Protein AF-A0A8T2IAD4-F1 (afdb_monomer)

Foldseek 3Di:
DDDPVVVVVVVVVVVVVVVVVVVPPDDDDDDDDDDDDDDPDDPPDDDPDDDDPDDPCCVQQDDDPVSNVCNVPPVDPCPVVCVVCVVVVVVVVVVVVVVVVVVVVVVVVVVVVVVVVVD

Secondary structure (DSSP, 8-state):
---HHHHHHHHHHHHHHHHHHHH----------------------PPP--------HHHHH-SSHHHHHHHHS-S-TTHHHHHHHHHHHHHHHHHHHHHHHHHHHHHHHHHHHHHHHT-

Radius of gyration: 37.89 Å; Cα contacts (8 Å, |Δi|>4): 9; chains: 1; bounding box: 56×41×110 Å

Mean predicted aligned error: 21.62 Å

Structure (mmCIF, N/CA/C/O backbone):
data_AF-A0A8T2IAD4-F1
#
_entry.id   AF-A0A8T2IAD4-F1
#
loop_
_atom_site.group_PDB
_atom_site.id
_atom_site.type_symbol
_atom_site.label_atom_id
_atom_site.label_alt_id
_atom_site.label_comp_id
_atom_site.label_asym_id
_atom_site.label_entity_id
_atom_site.label_seq_id
_atom_site.pdbx_PDB_ins_code
_atom_site.Cartn_x
_atom_site.Cartn_y
_atom_site.Cartn_z
_atom_site.occupancy
_atom_site.B_iso_or_equiv
_atom_site.auth_seq_id
_atom_site.auth_comp_id
_atom_site.auth_asym_id
_atom_site.auth_atom_id
_atom_site.pdbx_PDB_model_num
ATOM 1 N N . MET A 1 1 ? 30.423 -12.765 -60.030 1.00 57.00 1 MET A N 1
ATOM 2 C CA . MET A 1 1 ? 30.889 -11.369 -59.900 1.00 57.00 1 MET A CA 1
ATOM 3 C C . MET A 1 1 ? 30.200 -10.596 -61.003 1.00 57.00 1 MET A C 1
ATOM 5 O O . MET A 1 1 ? 30.355 -10.988 -62.147 1.00 57.00 1 MET A O 1
ATOM 9 N N . GLU A 1 2 ? 29.348 -9.624 -60.686 1.00 69.75 2 GLU A N 1
ATOM 10 C CA . GLU A 1 2 ? 28.730 -8.805 -61.737 1.00 69.75 2 GLU A CA 1
ATOM 11 C C . GLU A 1 2 ? 29.795 -7.881 -62.347 1.00 69.75 2 GLU A C 1
ATOM 13 O O . GLU A 1 2 ? 30.501 -7.189 -61.612 1.00 69.75 2 GLU A O 1
ATOM 18 N N . ASP A 1 3 ? 29.930 -7.887 -63.675 1.00 77.62 3 ASP A N 1
ATOM 19 C CA . ASP A 1 3 ? 30.929 -7.078 -64.377 1.00 77.62 3 ASP A CA 1
ATOM 20 C C . ASP A 1 3 ? 30.685 -5.575 -64.181 1.00 77.62 3 ASP A C 1
ATOM 22 O O . ASP A 1 3 ? 29.549 -5.101 -64.141 1.00 77.62 3 ASP A O 1
ATOM 26 N N . ALA A 1 4 ? 31.750 -4.771 -64.109 1.00 76.56 4 ALA A N 1
ATOM 27 C CA . ALA A 1 4 ? 31.647 -3.328 -63.848 1.00 76.56 4 ALA A CA 1
ATOM 28 C C . ALA A 1 4 ? 30.731 -2.581 -64.845 1.00 76.56 4 ALA A C 1
ATOM 30 O O . ALA A 1 4 ? 30.142 -1.551 -64.506 1.00 76.56 4 ALA A O 1
ATOM 31 N N . ALA A 1 5 ? 30.573 -3.114 -66.060 1.00 81.00 5 ALA A N 1
ATOM 32 C CA . ALA A 1 5 ? 29.661 -2.594 -67.072 1.00 81.00 5 ALA A CA 1
ATOM 33 C C . ALA A 1 5 ? 28.177 -2.744 -66.682 1.00 81.00 5 ALA A C 1
ATOM 35 O O . ALA A 1 5 ? 27.397 -1.811 -66.880 1.00 81.00 5 ALA A O 1
ATOM 36 N N . THR A 1 6 ? 27.781 -3.862 -66.065 1.00 88.31 6 THR A N 1
ATOM 37 C CA . THR A 1 6 ? 26.379 -4.122 -65.692 1.00 88.31 6 THR A CA 1
ATOM 38 C C . THR A 1 6 ? 25.954 -3.267 -64.498 1.00 88.31 6 THR A C 1
ATOM 40 O O . THR A 1 6 ? 24.855 -2.705 -64.491 1.00 88.31 6 THR A O 1
ATOM 43 N N . ARG A 1 7 ? 26.861 -3.045 -63.535 1.00 84.38 7 ARG A N 1
ATOM 44 C CA . ARG A 1 7 ? 26.640 -2.117 -62.414 1.00 84.38 7 ARG A CA 1
ATOM 45 C C . ARG A 1 7 ? 26.493 -0.673 -62.890 1.00 84.38 7 ARG A C 1
ATOM 47 O O . ARG A 1 7 ? 25.603 0.037 -62.426 1.00 84.38 7 ARG A O 1
ATOM 54 N N . ARG A 1 8 ? 27.330 -0.238 -63.837 1.00 86.94 8 ARG A N 1
ATOM 55 C CA . ARG A 1 8 ? 27.237 1.108 -64.427 1.00 86.94 8 ARG A CA 1
ATOM 56 C C . ARG A 1 8 ? 25.923 1.305 -65.185 1.00 86.94 8 ARG A C 1
ATOM 58 O O . ARG A 1 8 ? 25.299 2.350 -65.028 1.00 86.94 8 ARG A O 1
ATOM 65 N N . ALA A 1 9 ? 25.467 0.301 -65.933 1.00 85.56 9 ALA A N 1
ATOM 66 C CA . ALA A 1 9 ? 24.178 0.350 -66.621 1.00 85.56 9 ALA A CA 1
ATOM 67 C C . ALA A 1 9 ? 22.993 0.448 -65.640 1.00 85.56 9 ALA A C 1
ATOM 69 O O . ALA A 1 9 ? 22.123 1.299 -65.822 1.00 85.56 9 ALA A O 1
ATOM 70 N N . ARG A 1 10 ? 22.993 -0.341 -64.554 1.00 87.25 10 ARG A N 1
ATOM 71 C CA . ARG A 1 10 ? 21.954 -0.270 -63.509 1.00 87.25 10 ARG A CA 1
ATOM 72 C C . ARG A 1 10 ? 21.902 1.088 -62.818 1.00 87.25 10 ARG A C 1
ATOM 74 O O . ARG A 1 10 ? 20.825 1.653 -62.667 1.00 87.25 10 ARG A O 1
ATOM 81 N N . LEU A 1 11 ? 23.055 1.633 -62.433 1.00 87.81 11 LEU A N 1
ATOM 82 C CA . LEU A 1 11 ? 23.107 2.945 -61.783 1.00 87.81 11 LEU A CA 1
ATOM 83 C C . LEU A 1 11 ? 22.659 4.066 -62.730 1.00 87.81 11 LEU A C 1
ATOM 85 O O . LEU A 1 11 ? 21.971 4.987 -62.296 1.00 87.81 11 LEU A O 1
ATOM 89 N N . LYS A 1 12 ? 22.975 3.963 -64.028 1.00 90.25 12 LYS A N 1
ATOM 90 C CA . LYS A 1 12 ? 22.497 4.910 -65.043 1.00 90.25 12 LYS A CA 1
ATOM 91 C C . LYS A 1 12 ? 20.975 4.842 -65.224 1.00 90.25 12 LYS A C 1
ATOM 93 O O . LYS A 1 12 ? 20.351 5.888 -65.344 1.00 90.25 12 LYS A O 1
ATOM 98 N N . ALA A 1 13 ? 20.380 3.649 -65.183 1.00 86.88 13 ALA A N 1
ATOM 99 C 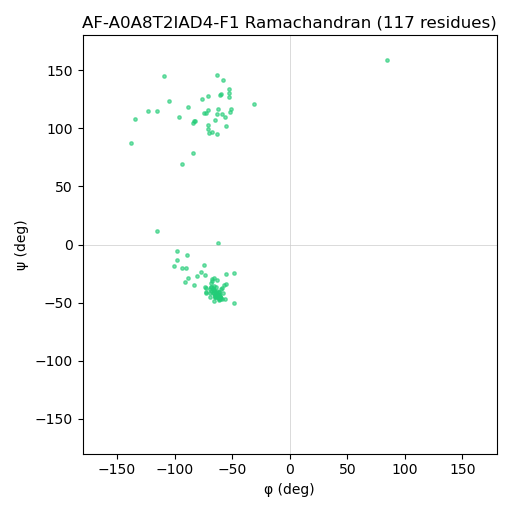CA . ALA A 1 13 ? 18.928 3.476 -65.272 1.00 86.88 13 ALA A CA 1
ATOM 100 C C . ALA A 1 13 ? 18.191 4.050 -64.050 1.00 86.88 13 ALA A C 1
ATOM 102 O O . ALA A 1 13 ? 17.190 4.741 -64.209 1.00 86.88 13 ALA A O 1
ATOM 103 N N . ILE A 1 14 ? 18.716 3.833 -62.839 1.00 88.94 14 ILE A N 1
ATOM 104 C CA . ILE A 1 14 ? 18.144 4.407 -61.609 1.00 88.94 14 ILE A CA 1
ATOM 105 C C . ILE A 1 14 ? 18.232 5.935 -61.637 1.00 88.94 14 ILE A C 1
ATOM 107 O O . ILE A 1 14 ? 17.270 6.611 -61.283 1.00 88.94 14 ILE A O 1
ATOM 111 N N . LYS A 1 15 ? 19.364 6.484 -62.098 1.00 85.50 15 LYS A N 1
ATOM 112 C CA . LYS A 1 15 ? 19.535 7.933 -62.209 1.00 85.50 15 LYS A CA 1
ATOM 113 C C . LYS A 1 15 ? 18.582 8.541 -63.242 1.00 85.50 15 LYS A C 1
ATOM 115 O O . LYS A 1 15 ? 17.934 9.523 -62.921 1.00 85.50 15 LYS A O 1
ATOM 120 N N . ALA A 1 16 ? 18.421 7.916 -64.409 1.00 81.62 16 ALA A N 1
ATOM 121 C CA . ALA A 1 16 ? 17.473 8.374 -65.427 1.00 81.62 16 ALA A CA 1
ATOM 122 C C . ALA A 1 16 ? 16.008 8.298 -64.953 1.00 81.62 16 ALA A C 1
ATOM 124 O O . ALA A 1 16 ? 15.222 9.191 -65.246 1.00 81.62 16 ALA A O 1
ATOM 125 N N . ALA A 1 17 ? 15.640 7.273 -64.176 1.00 78.50 17 ALA A N 1
ATOM 126 C CA . ALA A 1 17 ? 14.306 7.173 -63.580 1.00 78.50 17 ALA A CA 1
ATOM 127 C C . ALA A 1 17 ? 14.060 8.246 -62.502 1.00 78.50 17 ALA A C 1
ATOM 129 O O . ALA A 1 17 ? 12.955 8.772 -62.396 1.00 78.50 17 ALA A O 1
ATOM 130 N N . ALA A 1 18 ? 15.083 8.589 -61.713 1.00 78.56 18 ALA A N 1
ATOM 131 C CA . ALA A 1 18 ? 15.001 9.678 -60.744 1.00 78.56 18 ALA A CA 1
ATOM 132 C C . ALA A 1 18 ? 14.916 11.053 -61.426 1.00 78.56 18 ALA A C 1
ATOM 134 O O . ALA A 1 18 ? 14.159 11.900 -60.969 1.00 78.56 18 ALA A O 1
ATOM 135 N N . GLU A 1 19 ? 15.639 11.252 -62.529 1.00 72.06 19 GLU A N 1
ATOM 136 C CA . GLU A 1 19 ? 15.640 12.495 -63.309 1.00 72.06 19 GLU A CA 1
ATOM 137 C C . GLU A 1 19 ? 14.293 12.693 -64.025 1.00 72.06 19 GLU A C 1
ATOM 139 O O . GLU A 1 19 ? 13.691 13.749 -63.889 1.00 72.06 19 GLU A O 1
ATOM 144 N N . ALA A 1 20 ? 13.713 11.636 -64.609 1.00 71.44 20 ALA A N 1
ATOM 145 C CA . ALA A 1 20 ? 12.351 11.670 -65.155 1.00 71.44 20 ALA A CA 1
ATOM 146 C C . ALA A 1 20 ? 11.270 11.926 -64.085 1.00 71.44 20 ALA A C 1
ATOM 148 O O . ALA A 1 20 ? 10.245 12.539 -64.369 1.00 71.44 20 ALA A O 1
ATOM 149 N N . ARG A 1 21 ? 11.496 11.487 -62.838 1.00 67.62 21 ARG A N 1
ATOM 150 C CA . ARG A 1 21 ? 10.614 11.797 -61.700 1.00 67.62 21 ARG A CA 1
ATOM 151 C C . ARG A 1 21 ? 10.808 13.223 -61.175 1.00 67.62 21 ARG A C 1
ATOM 153 O O . ARG A 1 21 ? 9.902 13.747 -60.539 1.00 67.62 21 ARG A O 1
ATOM 160 N N . MET A 1 22 ? 11.974 13.830 -61.404 1.00 58.28 22 MET A N 1
ATOM 161 C CA . MET A 1 22 ? 12.278 15.198 -60.976 1.00 58.28 22 MET A CA 1
ATOM 162 C C . MET A 1 22 ? 11.869 16.242 -62.026 1.00 58.28 22 MET A C 1
ATOM 164 O O . MET A 1 22 ? 11.513 17.354 -61.658 1.00 58.28 22 MET A O 1
ATOM 168 N N . GLU A 1 23 ? 11.877 15.880 -63.310 1.00 51.38 23 GLU A N 1
ATOM 169 C CA . GLU A 1 23 ? 11.487 16.747 -64.432 1.00 51.38 23 GLU A CA 1
ATOM 170 C C . GLU A 1 23 ? 9.978 16.660 -64.762 1.00 51.38 23 GLU A C 1
ATOM 172 O O . GLU A 1 23 ? 9.448 17.485 -65.498 1.00 51.38 23 GLU A O 1
ATOM 177 N N . GLY A 1 24 ? 9.259 15.706 -64.156 1.00 50.38 24 GLY A N 1
ATOM 178 C CA . GLY A 1 24 ? 7.797 15.617 -64.160 1.00 50.38 24 GLY A CA 1
ATOM 179 C C . GLY A 1 24 ? 7.166 16.286 -62.938 1.00 50.38 24 GLY A C 1
ATOM 180 O O . GLY A 1 24 ? 6.620 15.603 -62.073 1.00 50.38 24 GLY A O 1
ATOM 181 N N . SER A 1 25 ? 7.235 17.615 -62.853 1.00 53.81 25 SER A N 1
ATOM 182 C CA . SER A 1 25 ? 6.367 18.397 -61.968 1.00 53.81 25 SER A CA 1
ATOM 183 C C . SER A 1 25 ? 5.029 18.675 -62.661 1.00 53.81 25 SER A C 1
ATOM 185 O O . SER A 1 25 ? 4.802 19.772 -63.159 1.00 53.81 25 SER A O 1
ATOM 187 N N . GLU A 1 26 ? 4.141 17.687 -62.684 1.00 45.53 26 GLU A N 1
ATOM 188 C CA . GLU A 1 26 ? 2.699 17.916 -62.818 1.00 45.53 26 GLU A CA 1
ATOM 189 C C . GLU A 1 26 ? 1.995 17.030 -61.788 1.00 45.53 26 GLU A C 1
ATOM 191 O O . GLU A 1 26 ? 1.984 15.802 -61.877 1.00 45.53 26 GLU A O 1
ATOM 196 N N . GLU A 1 27 ? 1.473 17.673 -60.745 1.00 48.69 27 GLU A N 1
ATOM 197 C CA . GLU A 1 27 ? 0.565 17.057 -59.784 1.00 48.69 27 GLU A CA 1
ATOM 198 C C . GLU A 1 27 ? -0.703 16.582 -60.512 1.00 48.69 27 GLU A C 1
ATOM 200 O O . GLU A 1 27 ? -1.355 17.395 -61.173 1.00 48.69 27 GLU A O 1
ATOM 205 N N . PRO A 1 28 ? -1.150 15.324 -60.366 1.00 43.59 28 PRO A N 1
ATOM 206 C CA . PRO A 1 28 ? -2.539 15.009 -60.633 1.00 43.59 28 PRO A CA 1
ATOM 207 C C . PRO A 1 28 ? -3.355 15.355 -59.385 1.00 43.59 28 PRO A C 1
ATOM 209 O O . PRO A 1 28 ? -3.309 14.663 -58.365 1.00 43.59 28 PRO A O 1
ATOM 212 N N . ALA A 1 29 ? -4.108 16.448 -59.493 1.00 38.56 29 ALA A N 1
ATOM 213 C CA . ALA A 1 29 ? -5.211 16.780 -58.607 1.00 38.56 29 ALA A CA 1
ATOM 214 C C . ALA A 1 29 ? -6.173 15.583 -58.504 1.00 38.56 29 ALA A C 1
ATOM 216 O O . ALA A 1 29 ? -6.810 15.196 -59.483 1.00 38.56 29 ALA A O 1
ATOM 217 N N . ALA A 1 30 ? -6.274 14.989 -57.316 1.00 41.66 30 ALA A N 1
ATOM 218 C CA . ALA A 1 30 ? -7.349 14.065 -56.992 1.00 41.66 30 ALA A CA 1
ATOM 219 C C . ALA A 1 30 ? -8.565 14.883 -56.538 1.00 41.66 30 ALA A C 1
ATOM 221 O O . ALA A 1 30 ? -8.593 15.428 -55.435 1.00 41.66 30 ALA A O 1
ATOM 222 N N . GLU A 1 31 ? -9.550 14.977 -57.428 1.00 41.59 31 GLU A N 1
ATOM 223 C CA . GLU A 1 31 ? -10.929 15.370 -57.144 1.00 41.59 31 GLU A CA 1
ATOM 224 C C . GLU A 1 31 ? -11.476 14.533 -55.975 1.00 41.59 31 GLU A C 1
ATOM 226 O O . GLU A 1 31 ? -11.589 13.310 -56.066 1.00 41.59 31 GLU A O 1
ATOM 231 N N . VAL A 1 32 ? -11.815 15.187 -54.864 1.00 48.09 32 VAL A N 1
ATOM 232 C CA . VAL A 1 32 ? -12.627 14.600 -53.792 1.00 48.09 32 VAL A CA 1
ATOM 233 C C . VAL A 1 32 ? -13.939 15.369 -53.722 1.00 48.09 32 VAL A C 1
ATOM 235 O O . VAL A 1 32 ? -13.960 16.572 -53.466 1.00 48.09 32 VAL A O 1
ATOM 238 N N . GLU A 1 33 ? -15.025 14.661 -54.028 1.00 39.44 33 GLU A N 1
ATOM 239 C CA . GLU A 1 33 ? -16.388 15.182 -54.083 1.00 39.44 33 GLU A CA 1
ATOM 240 C C . GLU A 1 33 ? -16.800 15.907 -52.795 1.00 39.44 33 GLU A C 1
ATOM 242 O O . GLU A 1 33 ? -16.624 15.422 -51.674 1.00 39.44 33 GLU A O 1
ATOM 247 N N . ALA A 1 34 ? -17.410 17.076 -52.978 1.00 45.75 34 ALA A N 1
ATOM 248 C CA . ALA A 1 34 ? -17.979 17.882 -51.916 1.00 45.75 34 ALA A CA 1
ATOM 249 C C . ALA A 1 34 ? -19.279 17.258 -51.378 1.00 45.75 34 ALA A C 1
ATOM 251 O O . ALA A 1 34 ? -20.312 17.276 -52.045 1.00 45.75 34 ALA A O 1
ATOM 252 N N . VAL A 1 35 ? -19.260 16.800 -50.124 1.00 40.78 35 VAL A N 1
ATOM 253 C CA . VAL A 1 35 ? -20.479 16.629 -49.320 1.00 40.78 35 VAL A CA 1
ATOM 254 C C . VAL A 1 35 ? -20.652 17.862 -48.441 1.00 40.78 35 VAL A C 1
ATOM 256 O O . VAL A 1 35 ? -19.903 18.105 -47.497 1.00 40.78 35 VAL A O 1
ATOM 259 N N . ALA A 1 36 ? -21.660 18.662 -48.779 1.00 43.56 36 ALA A N 1
ATOM 260 C CA . ALA A 1 36 ? -22.082 19.811 -47.999 1.00 43.56 36 ALA A CA 1
ATOM 261 C C . ALA A 1 36 ? -22.837 19.359 -46.739 1.00 43.56 36 ALA A C 1
ATOM 263 O O . ALA A 1 36 ? -23.964 18.872 -46.821 1.00 43.56 36 ALA A O 1
ATOM 264 N N . THR A 1 37 ? -22.260 19.597 -45.560 1.00 40.22 37 THR A N 1
ATOM 265 C CA . THR A 1 37 ? -23.017 19.666 -44.302 1.00 4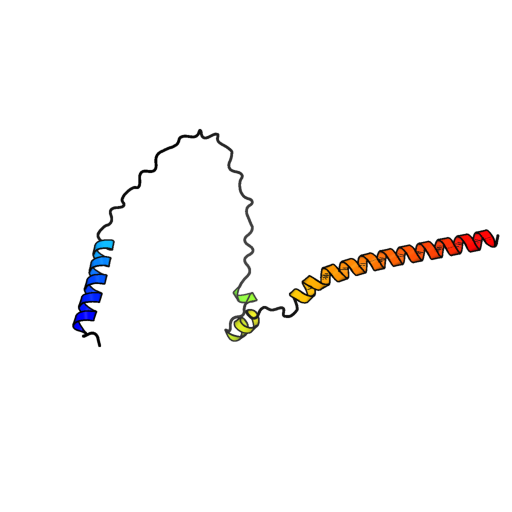0.22 37 THR A CA 1
ATOM 266 C C . THR A 1 37 ? -22.769 21.011 -43.630 1.00 40.22 37 THR A C 1
ATOM 268 O O . THR A 1 37 ? -21.648 21.339 -43.252 1.00 40.22 37 THR A O 1
ATOM 271 N N . ALA A 1 38 ? -23.853 21.780 -43.543 1.00 42.22 38 ALA A N 1
ATOM 272 C CA . ALA A 1 38 ? -23.993 23.134 -43.022 1.00 42.22 38 ALA A CA 1
ATOM 273 C C . ALA A 1 38 ? -23.039 23.519 -41.871 1.00 42.22 38 ALA A C 1
ATOM 275 O O . ALA A 1 38 ? -23.082 22.955 -40.778 1.00 42.22 38 ALA A O 1
ATOM 276 N N . SER A 1 39 ? -22.245 24.567 -42.100 1.00 42.62 39 SER A N 1
ATOM 277 C CA . SER A 1 39 ? -21.407 25.221 -41.097 1.00 42.62 39 SER A CA 1
ATOM 278 C C . SER A 1 39 ? -22.270 25.982 -40.087 1.00 42.62 39 SER A C 1
ATOM 280 O O . SER A 1 39 ? -22.645 27.132 -40.308 1.00 42.62 39 SER A O 1
ATOM 282 N N . LYS A 1 40 ? -22.575 25.357 -38.948 1.00 47.28 40 LYS A N 1
ATOM 283 C CA . LYS A 1 40 ? -22.950 26.099 -37.741 1.00 47.28 40 LYS A CA 1
ATOM 284 C C . LYS A 1 40 ? -21.656 26.539 -37.061 1.00 47.28 40 LYS A C 1
ATOM 286 O O . LYS A 1 40 ? -20.939 25.713 -36.506 1.00 47.28 40 LYS A O 1
ATOM 291 N N . SER A 1 41 ? -21.342 27.827 -37.157 1.00 49.94 41 SER A N 1
ATOM 292 C CA . SER A 1 41 ? -20.199 28.464 -36.503 1.00 49.94 41 SER A CA 1
ATOM 293 C C . SER A 1 41 ? -20.245 28.232 -34.989 1.00 49.94 41 SER A C 1
ATOM 295 O O . SER A 1 41 ? -21.110 28.780 -34.304 1.00 49.94 41 SER A O 1
ATOM 297 N N . VAL A 1 42 ? -19.328 27.412 -34.476 1.00 52.22 42 VAL A N 1
ATOM 298 C CA .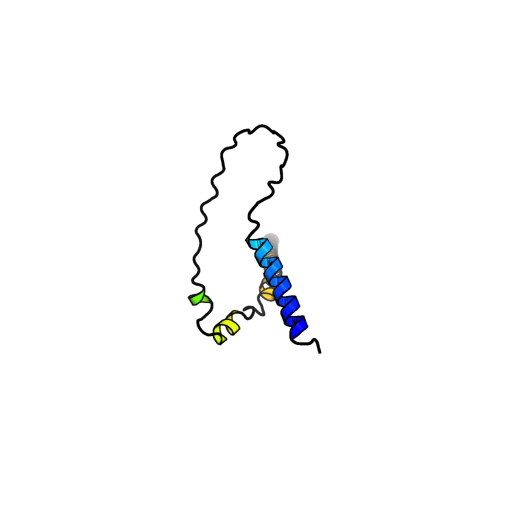 VAL A 1 42 ? -19.023 27.309 -33.046 1.00 52.22 42 VAL A CA 1
ATOM 299 C C . VAL A 1 42 ? -17.698 28.023 -32.836 1.00 52.22 42 VAL A C 1
ATOM 301 O O . VAL A 1 42 ? -16.716 27.726 -33.514 1.00 52.22 42 VAL A O 1
ATOM 304 N N . GLU A 1 43 ? -17.707 29.007 -31.943 1.00 57.97 43 GLU A N 1
ATOM 305 C CA . GLU A 1 43 ? -16.540 29.795 -31.560 1.00 57.97 43 GLU A CA 1
ATOM 306 C C . GLU A 1 43 ? -15.390 28.874 -31.143 1.00 57.97 43 GLU A C 1
ATOM 308 O O . GLU A 1 43 ? -15.560 27.974 -30.317 1.00 57.97 43 GLU A O 1
ATOM 313 N N . ALA A 1 44 ? -14.222 29.077 -31.754 1.00 61.59 44 ALA A N 1
ATOM 314 C CA . ALA A 1 44 ? -13.033 28.296 -31.460 1.00 61.59 44 ALA A CA 1
ATOM 315 C C . ALA A 1 44 ? -12.633 28.525 -29.996 1.00 61.59 44 ALA A C 1
ATOM 317 O O . ALA A 1 44 ? -12.220 29.622 -29.620 1.00 61.59 44 ALA A O 1
ATOM 318 N N . ALA A 1 45 ? -12.761 27.489 -29.164 1.00 62.56 45 ALA A N 1
ATOM 319 C CA . ALA A 1 45 ? -12.257 27.516 -27.801 1.00 62.56 45 ALA A CA 1
ATOM 320 C C . ALA A 1 45 ? -10.743 27.768 -27.847 1.00 62.56 45 ALA A C 1
ATOM 322 O O . ALA A 1 45 ? -9.984 26.934 -28.346 1.00 62.56 45 ALA A O 1
ATOM 323 N N . LYS A 1 46 ? -10.307 28.936 -27.364 1.00 63.94 46 LYS A N 1
ATOM 324 C CA . LYS A 1 46 ? -8.886 29.272 -27.273 1.00 63.94 46 LYS A CA 1
ATOM 325 C C . LYS A 1 46 ? -8.217 28.268 -26.328 1.00 63.94 46 LYS A C 1
ATOM 327 O O . LYS A 1 46 ? -8.580 28.184 -25.156 1.00 63.94 46 LYS A O 1
ATOM 332 N N . ALA A 1 47 ? -7.283 27.482 -26.864 1.00 68.75 47 ALA A N 1
ATOM 333 C CA . ALA A 1 47 ? -6.490 26.543 -26.082 1.00 68.75 47 ALA A CA 1
ATOM 334 C C . ALA A 1 47 ? -5.729 27.300 -24.976 1.00 68.75 47 ALA A C 1
ATOM 336 O O . ALA A 1 47 ? -5.279 28.423 -25.229 1.00 68.75 47 ALA A O 1
ATOM 337 N N . PRO A 1 48 ? -5.594 26.729 -23.764 1.00 68.38 48 PRO A N 1
ATOM 338 C CA . PRO A 1 48 ? -4.785 27.343 -22.722 1.00 68.38 48 PRO A CA 1
ATOM 339 C C . PRO A 1 48 ? -3.347 27.483 -23.228 1.00 68.38 48 PRO A C 1
ATOM 341 O O . PRO A 1 48 ? -2.774 26.527 -23.754 1.00 68.38 48 PRO A O 1
ATOM 344 N N . GLU A 1 49 ? -2.788 28.684 -23.098 1.00 68.62 49 GLU A N 1
ATOM 345 C CA . GLU A 1 49 ? -1.381 28.944 -23.393 1.00 68.62 49 GLU A CA 1
ATOM 346 C C . GLU A 1 49 ? -0.554 28.142 -22.383 1.00 68.62 49 GLU A C 1
ATOM 348 O O . GLU A 1 49 ? -0.566 28.411 -21.182 1.00 68.62 49 GLU A O 1
ATOM 353 N N . PHE A 1 50 ? 0.070 27.069 -22.864 1.00 65.69 50 PHE A N 1
ATOM 354 C CA . PHE A 1 50 ? 0.979 26.262 -22.070 1.00 65.69 50 PHE A CA 1
ATOM 355 C C . PHE A 1 50 ? 2.302 27.022 -21.956 1.00 65.69 50 PHE A C 1
ATOM 357 O O . PHE A 1 50 ? 2.894 27.403 -22.964 1.00 65.69 50 PHE A O 1
ATOM 364 N N . GLU A 1 51 ? 2.767 27.255 -20.732 1.00 69.44 51 GLU A N 1
ATOM 365 C CA . GLU A 1 51 ? 4.142 27.695 -20.517 1.00 69.44 51 GLU A CA 1
ATOM 366 C C . GLU A 1 51 ? 5.067 26.513 -20.811 1.00 69.44 51 GLU A C 1
ATOM 368 O O . GLU A 1 51 ? 5.018 25.468 -20.155 1.00 69.44 51 GLU A O 1
ATOM 373 N N . GLU A 1 52 ? 5.887 26.665 -21.845 1.00 63.97 52 GLU A N 1
ATOM 374 C CA . GLU A 1 52 ? 6.918 25.701 -22.189 1.00 63.97 52 GLU A CA 1
ATOM 375 C C . GLU A 1 52 ? 8.017 25.782 -21.126 1.00 63.97 52 GLU A C 1
ATOM 377 O O . GLU A 1 52 ? 8.812 26.720 -21.085 1.00 63.97 52 GLU A O 1
ATOM 382 N N . ILE A 1 53 ? 8.026 24.816 -20.206 1.00 65.06 53 ILE A N 1
ATOM 383 C CA . ILE A 1 53 ? 9.088 24.689 -19.208 1.00 65.06 53 ILE A CA 1
ATOM 384 C C . ILE A 1 53 ? 10.364 24.307 -19.962 1.00 65.06 53 ILE A C 1
ATOM 386 O O . ILE A 1 53 ? 10.589 23.135 -20.272 1.00 65.06 53 ILE A O 1
ATOM 390 N N . THR A 1 54 ? 11.201 25.295 -20.268 1.00 59.50 54 THR A N 1
ATOM 391 C CA . THR A 1 54 ? 12.526 25.075 -20.846 1.00 59.50 54 THR A CA 1
ATOM 392 C C . THR A 1 54 ? 13.422 24.471 -19.773 1.00 59.50 54 THR A C 1
ATOM 394 O O . THR A 1 54 ? 13.907 25.161 -18.878 1.00 59.50 54 THR A O 1
ATOM 397 N N . VAL A 1 55 ? 13.596 23.154 -19.823 1.00 61.94 55 VAL A N 1
ATOM 398 C CA . VAL A 1 55 ? 14.603 22.466 -19.016 1.00 61.94 55 VAL A CA 1
ATOM 399 C C . VAL A 1 55 ? 15.890 22.453 -19.829 1.00 61.94 55 VAL A C 1
ATOM 401 O O . VAL A 1 55 ? 15.917 21.865 -20.908 1.00 61.94 55 VAL A O 1
ATOM 404 N N . ASP A 1 56 ? 16.946 23.080 -19.313 1.00 63.66 56 ASP A N 1
ATOM 405 C CA . ASP A 1 56 ? 18.275 23.042 -19.926 1.00 63.66 56 ASP A CA 1
ATOM 406 C C . ASP A 1 56 ? 18.798 21.599 -19.929 1.00 63.66 56 ASP A C 1
ATOM 408 O O . ASP A 1 56 ? 19.343 21.101 -18.939 1.00 63.66 56 ASP A O 1
ATOM 412 N N . LEU A 1 57 ? 18.596 20.897 -21.047 1.00 56.72 57 LEU A N 1
ATOM 413 C CA . LEU A 1 57 ? 18.989 19.496 -21.215 1.00 56.72 57 LEU A CA 1
ATOM 414 C C . LEU A 1 57 ? 20.492 19.299 -20.977 1.00 56.72 57 LEU A C 1
ATOM 416 O O . LEU A 1 57 ? 20.882 18.304 -20.365 1.00 56.72 57 LEU A O 1
ATOM 420 N N . ASP A 1 58 ? 21.315 20.274 -21.363 1.00 58.81 58 ASP A N 1
ATOM 421 C CA . ASP A 1 58 ? 22.773 20.230 -21.205 1.00 58.81 58 ASP A CA 1
ATOM 422 C C . ASP A 1 58 ? 23.208 20.295 -19.730 1.00 58.81 58 ASP A C 1
ATOM 424 O O . ASP A 1 58 ? 24.162 19.629 -19.323 1.00 58.81 58 ASP A O 1
ATOM 428 N N . ALA A 1 59 ? 22.459 21.015 -18.887 1.00 61.56 59 ALA A N 1
ATOM 429 C CA . ALA A 1 59 ? 22.706 21.060 -17.445 1.00 61.56 59 ALA A CA 1
ATOM 430 C C . ALA A 1 59 ? 22.282 19.759 -16.736 1.00 61.56 59 ALA A C 1
ATOM 432 O O . ALA A 1 59 ? 22.820 19.416 -15.682 1.00 61.56 59 ALA A O 1
ATOM 433 N N . VAL A 1 60 ? 21.323 19.022 -17.305 1.00 58.06 60 VAL A N 1
ATOM 434 C CA . VAL A 1 60 ? 20.754 17.800 -16.712 1.00 58.06 60 VAL A CA 1
ATOM 435 C C . VAL A 1 60 ? 21.492 16.532 -17.157 1.00 58.06 60 VAL A C 1
ATOM 437 O O . VAL A 1 60 ? 21.566 15.562 -16.394 1.00 58.06 60 VAL A O 1
ATOM 440 N N . ILE A 1 61 ? 22.014 16.511 -18.385 1.00 61.44 61 ILE A N 1
ATOM 441 C CA . ILE A 1 61 ? 22.510 15.296 -19.045 1.00 61.44 61 ILE A CA 1
ATOM 442 C C . ILE A 1 61 ? 24.047 15.183 -18.985 1.00 61.44 61 ILE A C 1
ATOM 444 O O . ILE A 1 61 ? 24.557 14.061 -19.007 1.00 61.44 61 ILE A O 1
ATOM 448 N N . GLY A 1 62 ? 24.770 16.279 -18.723 1.00 58.59 62 GLY A N 1
ATOM 449 C CA . GLY A 1 62 ? 26.237 16.290 -18.640 1.00 58.59 62 GLY A CA 1
ATOM 450 C C . GLY A 1 62 ? 26.891 16.434 -20.016 1.00 58.59 62 GLY A C 1
ATOM 451 O O . GLY A 1 62 ? 26.268 16.164 -21.041 1.00 58.59 62 GLY A O 1
ATOM 452 N N . HIS A 1 63 ? 28.143 16.894 -20.045 1.00 59.91 63 HIS A N 1
ATOM 453 C CA . HIS A 1 63 ? 28.805 17.343 -21.280 1.00 59.91 63 HIS A CA 1
ATOM 454 C C . HIS A 1 63 ? 29.707 16.267 -21.912 1.00 59.91 63 HIS A C 1
ATOM 456 O O . HIS A 1 63 ? 30.114 16.420 -23.064 1.00 59.91 63 HIS A O 1
ATOM 462 N N . SER A 1 64 ? 30.022 15.181 -21.191 1.00 59.06 64 SER A N 1
ATOM 463 C CA . SER A 1 64 ? 30.850 14.072 -21.699 1.00 59.06 64 SER A CA 1
ATOM 464 C C . SER A 1 64 ? 30.036 12.804 -21.938 1.00 59.06 64 SER A C 1
ATOM 466 O O . SER A 1 64 ? 29.141 12.478 -21.160 1.00 59.06 64 SER A O 1
ATOM 468 N N . ALA A 1 65 ? 30.385 12.031 -22.970 1.00 58.97 65 ALA A N 1
ATOM 469 C CA . ALA A 1 65 ? 29.704 10.782 -23.324 1.00 58.97 65 ALA A CA 1
ATOM 470 C C . ALA A 1 65 ? 29.641 9.776 -22.154 1.00 58.97 65 ALA A C 1
ATOM 472 O O . ALA A 1 65 ? 28.637 9.088 -21.979 1.00 58.97 65 ALA A O 1
ATOM 473 N N . GLU A 1 66 ? 30.664 9.738 -21.302 1.00 59.28 66 GLU A N 1
ATOM 474 C CA . GLU A 1 66 ? 30.716 8.921 -20.088 1.00 59.28 66 GLU A CA 1
ATOM 475 C C . GLU A 1 66 ? 29.689 9.371 -19.035 1.00 59.28 66 GLU A C 1
ATOM 477 O O . GLU A 1 66 ? 29.061 8.532 -18.391 1.00 59.28 66 GLU A O 1
ATOM 482 N N . GLU A 1 67 ? 29.457 10.678 -18.892 1.00 55.12 67 GLU A N 1
ATOM 483 C CA . GLU A 1 67 ? 28.448 11.244 -17.984 1.00 55.12 67 GLU A CA 1
ATOM 484 C C . GLU A 1 67 ? 27.035 11.013 -18.522 1.00 55.12 67 GLU A C 1
ATOM 486 O O . GLU A 1 67 ? 26.128 10.670 -17.762 1.00 55.12 67 GLU A O 1
ATOM 491 N N . VAL A 1 68 ? 26.864 11.108 -19.845 1.00 59.72 68 VAL A N 1
ATOM 492 C CA . VAL A 1 68 ? 25.609 10.786 -20.526 1.00 59.72 68 VAL A CA 1
ATOM 493 C C . VAL A 1 68 ? 25.272 9.309 -20.349 1.00 59.72 68 VAL A C 1
ATOM 495 O O . VAL A 1 68 ? 24.140 9.004 -20.014 1.00 59.72 68 VAL A O 1
ATOM 498 N N . ILE A 1 69 ? 26.216 8.373 -20.465 1.00 57.97 69 ILE A N 1
ATOM 499 C CA . ILE A 1 69 ? 25.942 6.935 -20.260 1.00 57.97 69 ILE A CA 1
ATOM 500 C C . ILE A 1 69 ? 25.550 6.638 -18.804 1.00 57.97 69 ILE A C 1
ATOM 502 O O . ILE A 1 69 ? 24.616 5.871 -18.557 1.00 57.97 69 ILE A O 1
ATOM 506 N N . VAL A 1 70 ? 26.195 7.292 -17.835 1.00 58.91 70 VAL A N 1
ATOM 507 C CA . VAL A 1 70 ? 25.822 7.211 -16.411 1.00 58.91 70 VAL A CA 1
ATOM 508 C C . VAL A 1 70 ? 24.442 7.840 -16.153 1.00 58.91 70 VAL A C 1
ATOM 510 O O . VAL A 1 70 ? 23.707 7.391 -15.271 1.00 58.91 70 VAL A O 1
ATOM 513 N N . ASN A 1 71 ? 24.046 8.830 -16.959 1.00 58.09 71 ASN A N 1
ATOM 514 C CA . ASN A 1 71 ? 22.760 9.518 -16.871 1.00 58.09 71 ASN A CA 1
ATOM 515 C C . ASN A 1 71 ? 21.624 8.901 -17.712 1.00 58.09 71 ASN A C 1
ATOM 517 O O . ASN A 1 71 ? 20.459 9.149 -17.397 1.00 58.09 71 ASN A O 1
ATOM 521 N N . VAL A 1 72 ? 21.959 8.104 -18.731 1.00 58.44 72 VAL A N 1
ATOM 522 C CA . VAL A 1 72 ? 21.071 7.384 -19.665 1.00 58.44 72 VAL A CA 1
ATOM 523 C C . VAL A 1 72 ? 20.794 5.958 -19.192 1.00 58.44 72 VAL A C 1
ATOM 525 O O . VAL A 1 72 ? 19.770 5.379 -19.559 1.00 58.44 72 VAL A O 1
ATOM 528 N N . ALA A 1 73 ? 21.631 5.395 -18.314 1.00 66.06 73 ALA A N 1
ATOM 529 C CA . ALA A 1 73 ? 21.214 4.249 -17.517 1.00 66.06 73 ALA A CA 1
ATOM 530 C C . ALA A 1 73 ? 19.895 4.608 -16.801 1.00 66.06 73 ALA A C 1
ATOM 532 O O . ALA A 1 73 ? 19.822 5.674 -16.182 1.00 66.06 73 ALA A O 1
ATOM 533 N N . PRO A 1 74 ? 18.840 3.770 -16.856 1.00 66.50 74 PRO A N 1
ATOM 534 C CA . PRO A 1 74 ? 17.593 4.044 -16.154 1.00 66.50 74 PRO A CA 1
ATOM 535 C C . PRO A 1 74 ? 17.885 4.259 -14.661 1.00 66.50 74 PRO A C 1
ATOM 537 O O . PRO A 1 74 ? 18.129 3.317 -13.909 1.00 66.50 74 PRO A O 1
ATOM 540 N N . LYS A 1 75 ? 17.893 5.525 -14.230 1.00 66.88 75 LYS A N 1
ATOM 541 C CA . LYS A 1 75 ? 18.506 6.019 -12.980 1.00 66.88 75 LYS A CA 1
ATOM 542 C C . LYS A 1 75 ? 17.935 5.470 -11.673 1.00 66.88 75 LYS A C 1
ATOM 544 O O . LYS A 1 75 ? 18.365 5.877 -10.598 1.00 66.88 75 LYS A O 1
ATOM 549 N N . LYS A 1 76 ? 16.959 4.570 -11.701 1.00 66.06 76 LYS A N 1
ATOM 550 C CA . LYS A 1 76 ? 16.398 4.000 -10.478 1.00 66.06 76 LYS A CA 1
ATOM 551 C C . LYS A 1 76 ? 16.169 2.505 -10.625 1.00 66.06 76 LYS A C 1
ATOM 553 O O . LYS A 1 76 ? 15.047 2.064 -10.853 1.00 66.06 76 LYS A O 1
ATOM 558 N N . ALA A 1 77 ? 17.214 1.743 -10.313 1.00 68.69 77 ALA A N 1
ATOM 559 C CA . ALA A 1 77 ? 17.124 0.309 -10.032 1.00 68.69 77 ALA A CA 1
ATOM 560 C C . ALA A 1 77 ? 15.998 -0.045 -9.025 1.00 68.69 77 ALA A C 1
ATOM 562 O O . ALA A 1 77 ? 15.454 -1.139 -9.073 1.00 68.69 77 ALA A O 1
ATOM 5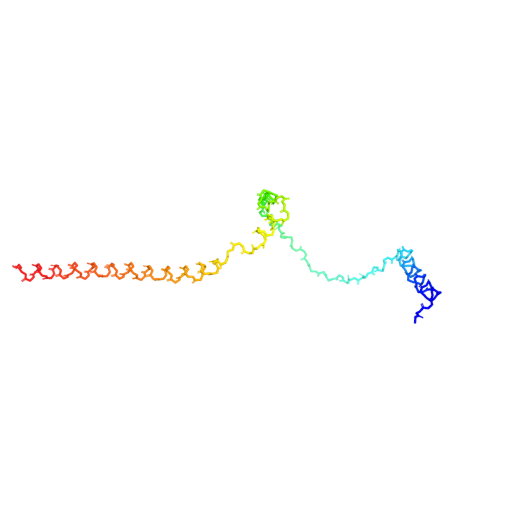63 N N . ASN A 1 78 ? 15.588 0.907 -8.169 1.00 69.69 78 ASN A N 1
ATOM 564 C CA . ASN A 1 78 ? 14.570 0.724 -7.126 1.00 69.69 78 ASN A CA 1
ATOM 565 C C . ASN A 1 78 ? 13.286 1.566 -7.316 1.00 69.69 78 ASN A C 1
ATOM 567 O O . ASN A 1 78 ? 12.502 1.693 -6.375 1.00 69.69 78 ASN A O 1
ATOM 571 N N . TRP A 1 79 ? 13.062 2.206 -8.472 1.00 85.38 79 TRP A N 1
ATOM 572 C CA . TRP A 1 79 ? 11.861 3.044 -8.681 1.00 85.38 79 TRP A CA 1
ATOM 573 C C . TRP A 1 79 ? 10.587 2.222 -8.642 1.00 85.38 79 TRP A C 1
ATOM 575 O O . TRP A 1 79 ? 9.631 2.598 -7.968 1.00 85.38 79 TRP A O 1
ATOM 585 N N . ASP A 1 80 ? 10.625 1.087 -9.327 1.00 85.00 80 ASP A N 1
ATOM 586 C CA . ASP A 1 80 ? 9.529 0.134 -9.371 1.00 85.00 80 ASP A CA 1
ATOM 587 C C . ASP A 1 80 ? 9.214 -0.391 -7.970 1.00 85.00 80 ASP A C 1
ATOM 589 O O . ASP A 1 80 ? 8.085 -0.321 -7.500 1.00 85.00 80 ASP A O 1
ATOM 593 N N . LEU A 1 81 ? 10.259 -0.737 -7.215 1.00 86.69 81 LEU A N 1
ATOM 594 C CA . LEU A 1 81 ? 10.129 -1.180 -5.834 1.00 86.69 81 LEU A CA 1
ATOM 595 C C . LEU A 1 81 ? 9.454 -0.128 -4.942 1.00 86.69 81 LEU A C 1
ATOM 597 O O . LEU A 1 81 ? 8.538 -0.443 -4.185 1.00 86.69 81 LEU A O 1
ATOM 601 N N . ARG A 1 82 ? 9.878 1.139 -5.028 1.00 86.88 82 ARG A N 1
ATOM 602 C CA . ARG A 1 82 ? 9.273 2.224 -4.237 1.00 86.88 82 ARG A CA 1
ATOM 603 C C . ARG A 1 82 ? 7.826 2.471 -4.651 1.00 86.88 82 ARG A C 1
ATOM 605 O O . ARG A 1 82 ? 6.983 2.650 -3.775 1.00 86.88 82 ARG A O 1
ATOM 612 N N . ARG A 1 83 ? 7.538 2.454 -5.952 1.00 90.50 83 ARG A N 1
ATOM 613 C CA . ARG A 1 83 ? 6.187 2.626 -6.494 1.00 90.50 83 ARG A CA 1
ATOM 614 C C . ARG A 1 83 ? 5.254 1.508 -6.037 1.00 90.50 83 ARG A C 1
ATOM 616 O O . ARG A 1 83 ? 4.151 1.797 -5.586 1.00 90.50 83 ARG A O 1
ATOM 623 N N . ASP A 1 84 ? 5.707 0.264 -6.097 1.00 91.81 84 ASP A N 1
ATOM 624 C CA . ASP A 1 84 ? 4.881 -0.915 -5.840 1.00 91.81 84 ASP A CA 1
ATOM 625 C C . ASP A 1 84 ? 4.704 -1.197 -4.339 1.00 91.81 84 ASP A C 1
ATOM 627 O O . ASP A 1 84 ? 3.689 -1.759 -3.910 1.00 91.81 84 ASP A O 1
ATOM 631 N N . ILE A 1 85 ? 5.666 -0.780 -3.508 1.00 95.50 85 ILE A N 1
ATOM 632 C CA . ILE A 1 85 ? 5.590 -0.889 -2.044 1.00 95.50 85 ILE A CA 1
ATOM 633 C C . ILE A 1 85 ? 4.793 0.266 -1.424 1.00 95.50 85 ILE A C 1
ATOM 635 O O . ILE A 1 85 ? 4.063 0.034 -0.456 1.00 95.50 85 ILE A O 1
ATOM 639 N N . ALA A 1 86 ? 4.869 1.484 -1.971 1.00 95.00 86 ALA A N 1
AT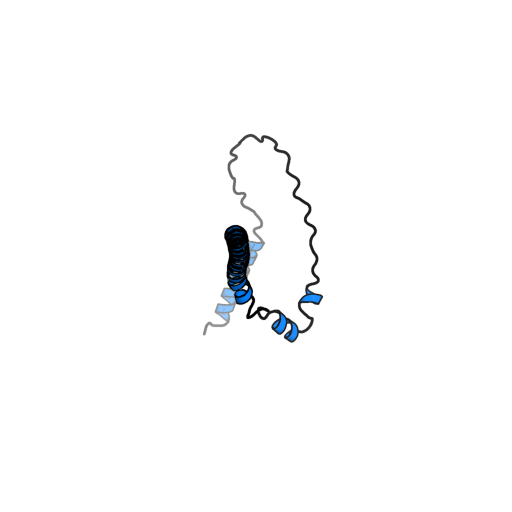OM 640 C CA . ALA A 1 86 ? 4.170 2.658 -1.438 1.00 95.00 86 ALA A CA 1
ATOM 641 C C . ALA A 1 86 ? 2.670 2.431 -1.130 1.00 95.00 86 ALA A C 1
ATOM 643 O O . ALA A 1 86 ? 2.259 2.706 0.001 1.00 95.00 86 ALA A O 1
ATOM 644 N N . PRO A 1 87 ? 1.832 1.876 -2.033 1.00 96.50 87 PRO A N 1
ATOM 645 C CA . PRO A 1 87 ? 0.417 1.648 -1.733 1.00 96.50 87 PRO A CA 1
ATOM 646 C C . PRO A 1 87 ? 0.199 0.576 -0.654 1.00 96.50 87 PRO A C 1
ATOM 648 O O . PRO A 1 87 ? -0.777 0.649 0.098 1.00 96.50 87 PRO A O 1
ATOM 651 N N . LYS A 1 88 ? 1.102 -0.409 -0.536 1.00 96.56 88 LYS A N 1
ATOM 652 C CA . LYS A 1 88 ? 1.040 -1.447 0.507 1.00 96.56 88 LYS A CA 1
ATOM 653 C C . LYS A 1 88 ? 1.327 -0.850 1.883 1.00 96.56 88 LYS A C 1
ATOM 655 O O . LYS A 1 88 ? 0.574 -1.118 2.818 1.00 96.56 88 LYS A O 1
ATOM 660 N N . LEU A 1 89 ? 2.353 -0.003 1.986 1.00 97.38 89 LEU A N 1
ATOM 661 C CA . LEU A 1 89 ? 2.676 0.720 3.218 1.00 97.38 89 LEU A CA 1
ATOM 662 C C . LEU A 1 89 ? 1.560 1.686 3.612 1.00 97.38 89 LEU A C 1
ATOM 664 O O . LEU A 1 89 ? 1.118 1.643 4.752 1.00 97.38 89 LEU A O 1
ATOM 668 N N . ALA A 1 90 ? 1.014 2.457 2.667 1.00 96.88 90 ALA A N 1
ATOM 669 C CA . ALA A 1 90 ? -0.101 3.362 2.947 1.00 96.88 90 ALA A CA 1
ATOM 670 C C . ALA A 1 90 ? -1.343 2.613 3.468 1.00 96.88 90 ALA A C 1
ATOM 672 O O . ALA A 1 90 ? -2.043 3.077 4.370 1.00 96.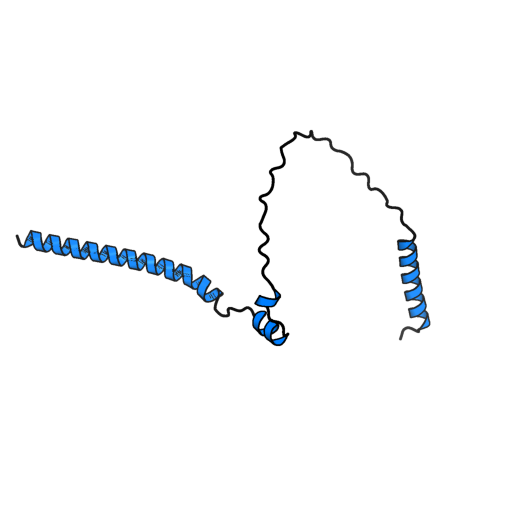88 90 ALA A O 1
ATOM 673 N N . LYS A 1 91 ? -1.633 1.422 2.925 1.00 97.69 91 LYS A N 1
ATOM 674 C CA . LYS A 1 91 ? -2.734 0.575 3.407 1.00 97.69 91 LYS A CA 1
ATOM 675 C C . LYS A 1 91 ? -2.460 0.018 4.803 1.00 97.69 91 LYS A C 1
ATOM 677 O O . LYS A 1 91 ? -3.389 -0.061 5.607 1.00 97.69 91 LYS A O 1
ATOM 682 N N . LEU A 1 92 ? -1.222 -0.387 5.072 1.00 97.88 92 LEU A N 1
ATOM 683 C CA . LEU A 1 92 ? -0.805 -0.883 6.378 1.00 97.88 92 LEU A CA 1
ATOM 684 C C . LEU A 1 92 ? -0.884 0.226 7.430 1.00 97.88 92 LEU A C 1
ATOM 686 O O . LEU A 1 92 ? -1.539 0.039 8.445 1.00 97.88 92 LEU A O 1
ATOM 690 N N . 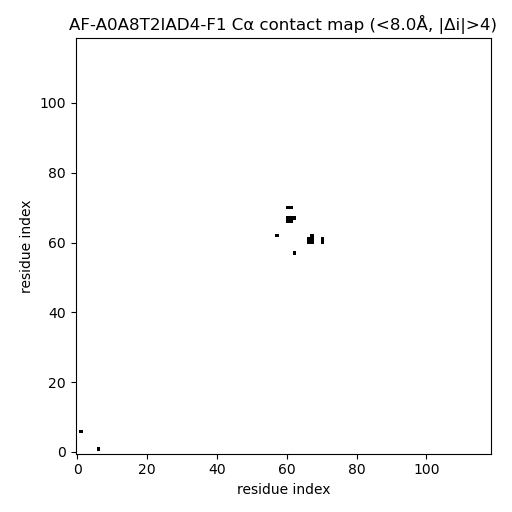GLU A 1 93 ? -0.333 1.402 7.143 1.00 97.25 93 GLU A N 1
ATOM 691 C CA . GLU A 1 93 ? -0.356 2.571 8.022 1.00 97.25 93 GLU A CA 1
ATOM 692 C C . GLU A 1 93 ? -1.786 2.973 8.402 1.00 97.25 93 GLU A C 1
ATOM 694 O O . GLU A 1 93 ? -2.098 3.115 9.583 1.00 97.25 93 GLU A O 1
ATOM 699 N N . ARG A 1 94 ? -2.704 3.037 7.425 1.00 98.12 94 ARG A N 1
ATOM 700 C CA . ARG A 1 94 ? -4.129 3.302 7.690 1.00 98.12 94 ARG A CA 1
ATOM 701 C C . ARG A 1 94 ? -4.763 2.270 8.624 1.00 98.12 94 ARG A C 1
ATOM 703 O O . ARG A 1 94 ? -5.631 2.620 9.419 1.00 98.12 94 ARG A O 1
ATOM 710 N N . ARG A 1 95 ? -4.385 0.994 8.513 1.00 98.12 95 ARG A N 1
ATOM 711 C CA . ARG A 1 95 ? -4.890 -0.072 9.397 1.00 98.12 95 ARG A CA 1
ATOM 712 C C . ARG A 1 95 ? -4.295 0.044 10.794 1.00 98.12 95 ARG A C 1
ATOM 714 O O . ARG A 1 95 ? -5.042 -0.075 11.755 1.00 98.12 95 ARG A O 1
ATOM 721 N N . THR A 1 96 ? -3.003 0.337 10.900 1.00 98.00 96 THR A N 1
ATOM 722 C CA . THR A 1 96 ? -2.318 0.540 12.180 1.00 98.00 96 THR A CA 1
ATOM 723 C C . THR A 1 96 ? -2.899 1.727 12.942 1.00 98.00 96 THR A C 1
ATOM 725 O O . THR A 1 96 ? -3.206 1.593 14.119 1.00 98.00 96 THR A O 1
ATOM 728 N N . GLN A 1 97 ? -3.137 2.860 12.274 1.00 98.06 97 GLN A N 1
ATOM 729 C CA . GLN A 1 97 ? -3.774 4.028 12.894 1.00 98.06 97 GLN A CA 1
ATOM 730 C C . GLN A 1 97 ? -5.188 3.706 13.396 1.00 98.06 97 GLN A C 1
ATOM 732 O O . GLN A 1 97 ? -5.545 4.066 14.514 1.00 98.06 97 GLN A O 1
ATOM 737 N N . ARG A 1 98 ? -5.989 2.980 12.602 1.00 97.94 98 ARG A N 1
ATOM 738 C CA . ARG A 1 98 ? -7.329 2.536 13.023 1.00 97.94 98 ARG A CA 1
ATOM 739 C C . ARG A 1 98 ? -7.272 1.614 14.238 1.00 97.94 98 ARG A C 1
ATOM 741 O O . ARG A 1 98 ? -8.003 1.855 15.189 1.00 97.94 98 ARG A O 1
ATOM 748 N N . ALA A 1 99 ? -6.397 0.611 14.210 1.00 97.88 99 ALA A N 1
ATOM 749 C CA . ALA A 1 99 ? -6.221 -0.325 15.316 1.00 97.88 99 ALA A CA 1
ATOM 750 C C . ALA A 1 99 ? -5.756 0.389 16.593 1.00 97.88 99 ALA A C 1
ATOM 752 O O . ALA A 1 99 ? -6.266 0.111 17.669 1.00 97.88 99 ALA A O 1
ATOM 753 N N . MET A 1 100 ? -4.846 1.359 16.476 1.00 98.12 100 MET A N 1
ATOM 754 C CA . MET A 1 100 ? -4.396 2.170 17.608 1.00 98.12 100 MET A CA 1
ATOM 755 C C . MET A 1 100 ? -5.551 2.954 18.242 1.00 98.12 100 MET A C 1
ATOM 757 O O . MET A 1 100 ? -5.719 2.918 19.457 1.00 98.12 100 MET A O 1
ATOM 761 N N . ILE A 1 101 ? -6.382 3.613 17.428 1.00 98.19 101 ILE A N 1
ATOM 762 C CA . ILE A 1 101 ? -7.563 4.342 17.914 1.00 98.19 101 ILE A CA 1
ATOM 763 C C . ILE A 1 101 ? -8.567 3.387 18.572 1.00 98.19 101 ILE A C 1
ATOM 765 O O . ILE A 1 101 ? -9.178 3.730 19.581 1.00 98.19 101 ILE A O 1
ATOM 769 N N . GLU A 1 102 ? -8.768 2.203 18.001 1.00 97.81 102 GLU A N 1
ATOM 770 C CA . GLU A 1 102 ? -9.674 1.195 18.550 1.00 97.81 102 GLU A CA 1
ATOM 771 C C . GLU A 1 102 ? -9.199 0.678 19.912 1.00 97.81 102 GLU A C 1
ATOM 773 O O . GLU A 1 102 ? -9.993 0.648 20.850 1.00 97.81 102 GLU A O 1
ATOM 778 N N . LEU A 1 103 ? -7.908 0.370 20.052 1.00 98.00 103 LEU A N 1
ATOM 779 C CA . LEU A 1 103 ? -7.315 -0.037 21.327 1.00 98.00 103 LEU A CA 1
ATOM 780 C C . LEU A 1 103 ? -7.455 1.057 22.390 1.00 98.00 103 LEU A C 1
ATOM 782 O O . LEU A 1 103 ? -7.911 0.770 23.491 1.00 98.00 103 LEU A O 1
ATOM 786 N N . MET A 1 104 ? -7.168 2.317 22.047 1.00 97.38 104 MET A N 1
ATOM 787 C CA . MET A 1 104 ? -7.351 3.446 22.972 1.00 97.38 104 MET A CA 1
ATOM 788 C C . MET A 1 104 ? -8.802 3.565 23.457 1.00 97.38 104 MET A C 1
ATOM 790 O O . MET A 1 104 ? -9.044 3.786 24.642 1.00 97.38 104 MET A O 1
ATOM 794 N N . LYS A 1 105 ? -9.780 3.386 22.558 1.00 97.56 105 LYS A N 1
ATOM 795 C CA . LYS A 1 105 ? -11.205 3.400 22.923 1.00 97.56 105 LYS A CA 1
ATOM 796 C C . LYS A 1 105 ? -11.570 2.246 23.853 1.00 97.56 105 LYS A C 1
ATOM 798 O O . LYS A 1 105 ? -12.317 2.456 24.802 1.00 97.56 105 LYS A O 1
ATOM 803 N N . GLN A 1 106 ? -11.063 1.045 23.584 1.00 97.19 106 GLN A N 1
ATOM 804 C CA . GLN A 1 106 ? -11.305 -0.127 24.426 1.00 97.19 106 GLN A CA 1
ATOM 805 C C . GLN A 1 106 ? -10.703 0.052 25.823 1.00 97.19 106 GLN A C 1
ATOM 807 O O . GLN A 1 106 ? -11.375 -0.223 26.814 1.00 97.19 106 GLN A O 1
ATOM 812 N N . GLU A 1 107 ? -9.472 0.561 25.918 1.00 97.12 107 GLU A N 1
ATOM 813 C CA . GLU A 1 107 ? -8.826 0.857 27.201 1.00 97.12 107 GLU A CA 1
ATOM 814 C C . GLU A 1 107 ? -9.596 1.913 27.998 1.00 97.12 107 GLU A C 1
ATOM 816 O O . GLU A 1 107 ? -9.798 1.763 29.204 1.00 97.12 107 GLU A O 1
ATOM 821 N N . GLU A 1 108 ? -10.070 2.969 27.336 1.00 95.88 108 GLU A N 1
ATOM 822 C CA . GLU A 1 108 ? -10.867 4.004 27.986 1.00 95.88 108 GLU A CA 1
ATOM 823 C C . GLU A 1 108 ? -12.209 3.468 28.500 1.00 95.88 108 GLU A C 1
ATOM 825 O O . GLU A 1 108 ? -12.565 3.744 29.647 1.00 95.88 108 GLU A O 1
ATOM 830 N N . GLN A 1 109 ? -12.917 2.666 27.701 1.00 95.38 109 GLN A N 1
ATOM 831 C CA . GLN A 1 109 ? -14.163 2.012 28.114 1.00 95.38 109 GLN A CA 1
ATOM 832 C C . GLN A 1 109 ? -13.938 1.048 29.279 1.00 95.38 109 GLN A C 1
ATOM 834 O O . GLN A 1 109 ? -14.696 1.066 30.245 1.00 95.38 109 GLN A O 1
ATOM 839 N N . HIS A 1 110 ? -12.875 0.243 29.224 1.00 95.12 110 HIS A N 1
ATOM 840 C CA . HIS A 1 110 ? -12.512 -0.660 30.311 1.00 95.12 110 HIS A CA 1
ATOM 841 C C . HIS A 1 110 ? -12.245 0.121 31.602 1.00 95.12 110 HIS A C 1
ATOM 843 O O . HIS A 1 110 ? -12.774 -0.222 32.656 1.00 95.12 110 HIS A O 1
ATOM 849 N N . ARG A 1 111 ? -11.485 1.218 31.520 1.00 94.94 111 ARG A N 1
ATOM 850 C CA . ARG A 1 111 ? -11.213 2.100 32.660 1.00 94.94 111 ARG A CA 1
ATOM 851 C C . ARG A 1 111 ? -12.495 2.707 33.239 1.00 94.94 111 ARG A C 1
ATOM 853 O O . ARG A 1 111 ? -12.647 2.710 34.459 1.00 94.94 111 ARG A O 1
ATOM 860 N N . GLN A 1 112 ? -13.410 3.189 32.397 1.00 93.44 112 GLN A N 1
ATOM 861 C CA . GLN A 1 112 ? -14.708 3.721 32.835 1.00 93.44 112 GLN A CA 1
ATOM 862 C C . GLN A 1 112 ? -15.546 2.644 33.535 1.00 93.44 112 GLN A C 1
ATOM 864 O O . GLN A 1 112 ? -15.992 2.867 34.654 1.00 93.44 112 GLN A O 1
ATOM 869 N N . ALA A 1 113 ? -15.651 1.446 32.955 1.00 92.75 113 ALA A N 1
ATOM 870 C CA . ALA A 1 113 ? -16.379 0.332 33.560 1.00 92.75 113 ALA A CA 1
ATOM 871 C C . ALA A 1 113 ? -15.785 -0.094 34.914 1.00 92.75 113 ALA A C 1
ATOM 873 O O . ALA A 1 113 ? -16.524 -0.353 35.860 1.00 92.75 113 ALA A O 1
ATOM 874 N N . THR A 1 114 ? -14.452 -0.130 35.047 1.00 93.25 114 THR A N 1
ATOM 875 C CA . THR A 1 114 ? -13.807 -0.421 36.340 1.00 93.25 114 THR A CA 1
ATOM 876 C C . THR A 1 114 ? -14.017 0.683 37.375 1.00 93.25 114 THR A C 1
ATOM 878 O O . THR A 1 114 ? -14.088 0.383 38.563 1.00 93.25 114 THR A O 1
ATOM 881 N N . ALA A 1 115 ? -14.127 1.945 36.947 1.00 90.12 115 ALA A N 1
ATOM 882 C CA . ALA A 1 115 ? -14.417 3.063 37.839 1.00 90.12 115 ALA A CA 1
ATOM 883 C C . ALA A 1 115 ? -15.880 3.047 38.311 1.00 90.12 115 ALA A C 1
ATOM 885 O O . ALA A 1 115 ? -16.130 3.270 39.489 1.00 90.12 115 ALA A O 1
ATOM 886 N N . GLU A 1 116 ? -16.828 2.734 37.424 1.00 81.12 116 GLU A N 1
ATOM 887 C CA . GLU A 1 116 ? -18.252 2.594 37.758 1.00 81.12 116 GLU A CA 1
ATOM 888 C C . GLU A 1 116 ? -18.534 1.374 38.643 1.00 81.12 116 GLU A C 1
ATOM 890 O O . GLU A 1 116 ? -19.366 1.453 39.534 1.00 81.12 116 GLU A O 1
ATOM 895 N N . ALA A 1 117 ? -17.832 0.254 38.441 1.00 78.69 117 ALA A N 1
ATOM 896 C CA . ALA A 1 117 ? -17.988 -0.940 39.276 1.00 78.69 117 ALA A CA 1
ATOM 897 C C . ALA A 1 117 ? -17.340 -0.813 40.670 1.00 78.69 117 ALA A C 1
ATOM 899 O O . ALA A 1 117 ? -17.621 -1.625 41.551 1.00 78.69 117 ALA A O 1
ATOM 900 N N . GLY A 1 118 ? -16.431 0.151 40.850 1.00 72.88 118 GLY A N 1
ATOM 901 C CA . GLY A 1 118 ? -15.741 0.417 42.11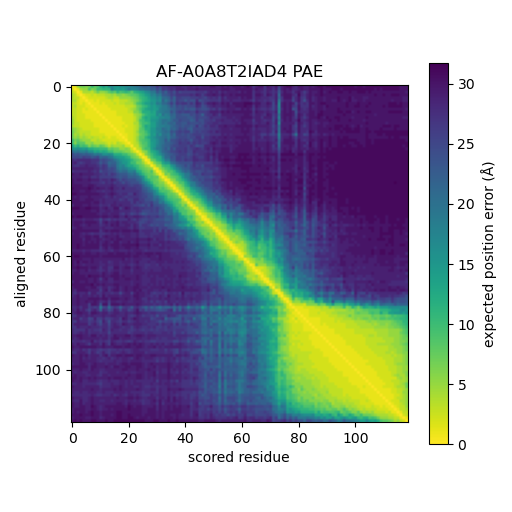4 1.00 72.88 118 GLY A CA 1
ATOM 902 C C . GLY A 1 118 ? -16.337 1.558 42.946 1.00 72.88 118 GLY A C 1
ATOM 903 O O . GLY A 1 118 ? -15.844 1.789 44.052 1.00 72.88 118 GLY A O 1
ATOM 904 N N . ALA A 1 119 ? -17.340 2.269 42.422 1.00 59.47 119 ALA A N 1
ATOM 905 C CA . ALA A 1 119 ? -18.086 3.335 43.097 1.00 59.47 119 ALA A CA 1
ATOM 906 C C . ALA A 1 119 ? -19.420 2.807 43.647 1.00 59.47 119 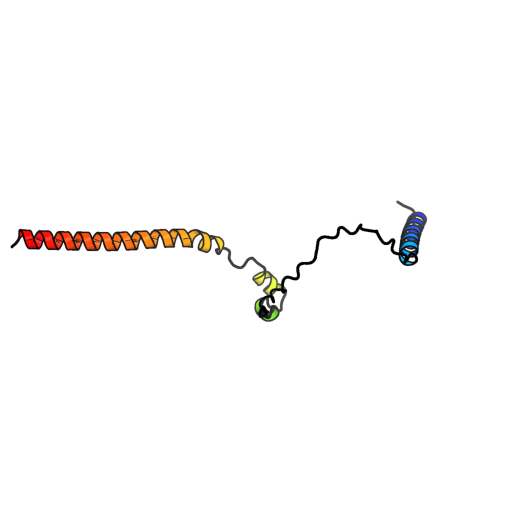ALA A C 1
ATOM 908 O O . ALA A 1 119 ? -19.820 3.281 44.735 1.00 59.47 119 ALA A O 1
#

Sequence (119 aa):
MEDAATRRARLKAIKAAAEARMEGSEEPAAEVEAVATASKSVEAAKAPEFEEITVDLDAVIGHSAEEVIVNVAPKKANWDLRRDIAPKLAKLERRTQRAMIELMKQEEQHRQATAEAGA

pLDDT: mean 73.14, std 18.78, range [38.56, 98.19]

Solvent-accessible surface area (backbone atoms only — not comparable to full-atom values): 7664 Å² total; per-residue (Å²): 132,86,54,74,66,59,57,51,51,52,53,51,51,54,49,51,54,51,48,56,59,66,74,54,84,69,85,81,84,78,88,73,85,86,79,90,73,84,87,75,88,69,82,80,78,78,73,81,85,74,81,79,81,82,71,64,59,66,81,74,39,49,95,46,74,70,46,31,53,67,61,66,41,79,90,50,95,53,50,65,58,52,62,67,45,47,62,54,51,54,53,49,51,57,48,51,55,50,51,52,55,50,50,53,52,50,53,51,51,51,52,50,53,56,52,63,76,73,106